Protein AF-A0A2E5G1F2-F1 (afdb_monomer_lite)

pLDDT: mean 73.94, std 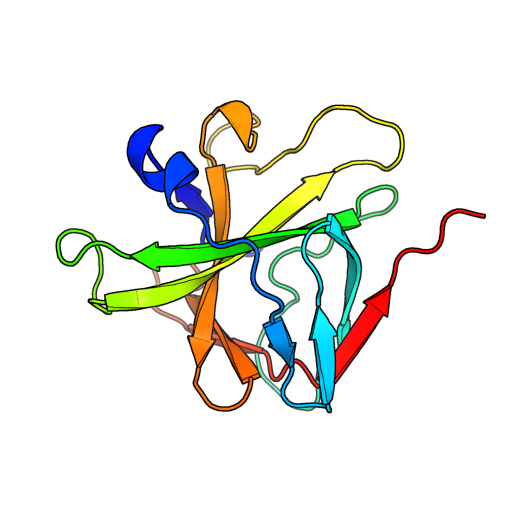14.94, range [38.66, 94.56]

Radius of gyration: 14.32 Å; chains: 1; bounding box: 41×34×32 Å

Sequence (144 aa):
METCWIARLGAHQQQKIKNEPFHMAGGDVLNVGDMFTAIGRTGSAGNQPIKLTPPWVQRYEGIATLPDSDSWYPNRNMALFSALIPNETENFVSIKGREDTFGIKDGYYIAYLMHDDGTLFYLRGKACTSNVVKCQSIDRYHHD

Foldseek 3Di:
DWAFDKDFDDPVQLVVFDQDWQQALQRDIAGAFFKFQDFDADDPWDDGNDNDDPPKIKGWHHKGFDDQPPDPDHRFIKTWIWMDGPPDPFTWDDDPPDPDTDGVVRRITRIFTADPSRWTKGAGPPPRDITIGRRNDTHTDDDD

Structure (mmCIF, N/CA/C/O backbone):
data_AF-A0A2E5G1F2-F1
#
_entry.id   AF-A0A2E5G1F2-F1
#
loop_
_atom_site.group_PDB
_atom_site.id
_atom_site.type_symbol
_atom_site.label_atom_id
_atom_site.label_alt_id
_atom_site.label_comp_id
_atom_site.label_asym_id
_atom_site.label_entity_id
_atom_site.label_seq_id
_atom_site.pdbx_PDB_ins_code
_atom_site.Cartn_x
_atom_site.Cartn_y
_atom_site.Cartn_z
_atom_site.occupancy
_atom_site.B_iso_or_equiv
_atom_site.auth_seq_id
_atom_site.auth_comp_id
_atom_site.auth_asym_id
_atom_site.auth_atom_id
_atom_site.pdbx_PDB_model_num
ATOM 1 N N . MET A 1 1 ? 9.378 6.264 14.579 1.00 41.53 1 MET A N 1
ATOM 2 C CA . MET A 1 1 ? 8.741 5.639 13.401 1.00 41.53 1 MET A CA 1
ATOM 3 C C . MET A 1 1 ? 9.751 4.741 12.716 1.00 41.53 1 MET A C 1
ATOM 5 O O . MET A 1 1 ? 10.777 5.234 12.255 1.00 41.53 1 MET A O 1
ATOM 9 N N . GLU A 1 2 ? 9.518 3.430 12.733 1.00 43.47 2 GLU A N 1
ATOM 10 C CA . GLU A 1 2 ? 10.299 2.493 11.921 1.00 43.47 2 GLU A CA 1
ATOM 11 C C . GLU A 1 2 ? 9.793 2.536 10.478 1.00 43.47 2 GLU A C 1
ATOM 13 O O . GLU A 1 2 ? 8.603 2.682 10.235 1.00 43.47 2 GLU A O 1
ATOM 1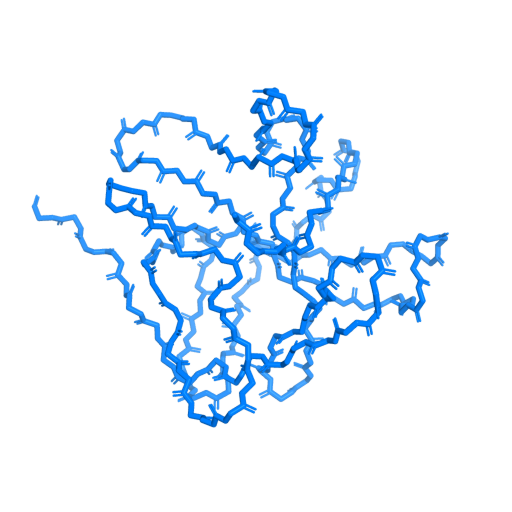8 N N . THR A 1 3 ? 10.730 2.528 9.536 1.00 51.66 3 THR A N 1
ATOM 19 C CA . THR A 1 3 ? 10.570 3.061 8.180 1.00 51.66 3 THR A CA 1
ATOM 20 C C . THR A 1 3 ? 9.896 2.068 7.238 1.00 51.66 3 THR A C 1
ATOM 22 O O . THR A 1 3 ? 10.494 1.037 6.918 1.00 51.66 3 THR A O 1
ATOM 25 N N . CYS A 1 4 ? 8.706 2.406 6.750 1.00 62.81 4 CYS A N 1
ATOM 26 C CA . CYS A 1 4 ? 8.182 1.889 5.492 1.00 62.81 4 CYS A CA 1
ATOM 27 C C . CYS A 1 4 ? 8.969 2.476 4.305 1.00 62.81 4 CYS A C 1
ATOM 29 O O . CYS A 1 4 ? 9.629 3.515 4.435 1.00 62.81 4 CYS A O 1
ATOM 31 N N . TRP A 1 5 ? 8.937 1.805 3.151 1.00 74.12 5 TRP A N 1
ATOM 32 C CA . TRP A 1 5 ? 9.493 2.390 1.936 1.00 74.12 5 TRP A CA 1
ATOM 33 C C . TRP A 1 5 ? 8.517 3.439 1.404 1.00 74.12 5 TRP A C 1
ATOM 35 O O . TRP A 1 5 ? 7.366 3.133 1.107 1.00 74.12 5 TRP A O 1
ATOM 45 N N . ILE A 1 6 ? 8.980 4.685 1.314 1.00 78.94 6 ILE A N 1
ATOM 46 C CA . ILE A 1 6 ? 8.216 5.785 0.732 1.00 78.94 6 ILE A CA 1
ATOM 47 C C . ILE A 1 6 ? 8.648 5.937 -0.725 1.00 78.94 6 ILE A C 1
ATOM 49 O O . ILE A 1 6 ? 9.801 6.277 -1.001 1.00 78.94 6 ILE A O 1
ATOM 53 N N . ALA A 1 7 ? 7.725 5.679 -1.646 1.00 80.31 7 ALA A N 1
ATOM 54 C CA . ALA A 1 7 ? 7.916 5.901 -3.070 1.00 80.31 7 ALA A CA 1
ATOM 55 C C . ALA A 1 7 ? 7.427 7.302 -3.447 1.00 80.31 7 ALA A C 1
ATOM 57 O O . ALA A 1 7 ? 6.375 7.744 -2.985 1.00 80.31 7 ALA A O 1
ATOM 58 N N . ARG A 1 8 ? 8.179 7.988 -4.314 1.00 85.75 8 ARG A N 1
ATOM 59 C CA . ARG A 1 8 ? 7.740 9.228 -4.957 1.00 85.75 8 ARG A CA 1
ATOM 60 C C . ARG A 1 8 ? 7.515 8.959 -6.439 1.00 85.75 8 ARG A C 1
ATOM 62 O O . ARG A 1 8 ? 8.467 8.667 -7.154 1.00 85.75 8 ARG A O 1
ATOM 69 N N . LEU A 1 9 ? 6.273 9.077 -6.886 1.00 85.31 9 LEU A N 1
ATOM 70 C CA . LEU A 1 9 ? 5.863 8.881 -8.271 1.00 85.31 9 LEU A CA 1
ATOM 71 C C . LEU A 1 9 ? 5.605 10.234 -8.940 1.00 85.31 9 LEU A C 1
ATOM 73 O O . LEU A 1 9 ? 4.816 11.048 -8.457 1.00 85.31 9 LEU A O 1
ATOM 77 N N . GLY A 1 10 ? 6.241 10.477 -10.085 1.00 86.44 10 GLY A N 1
ATOM 78 C CA . GLY A 1 10 ? 5.938 11.641 -10.920 1.00 86.44 10 GLY A CA 1
ATOM 79 C C . GLY A 1 10 ? 4.523 11.568 -11.507 1.00 86.44 10 GLY A C 1
ATOM 80 O O . GLY A 1 10 ? 3.940 10.490 -11.598 1.00 86.44 10 GLY A O 1
ATOM 81 N N . ALA A 1 11 ? 3.974 12.697 -11.964 1.00 86.69 11 ALA A N 1
ATOM 82 C CA . ALA A 1 11 ? 2.593 12.775 -12.463 1.00 86.69 11 ALA A CA 1
ATOM 83 C C . ALA A 1 11 ? 2.260 11.716 -13.537 1.00 86.69 11 ALA A C 1
ATOM 85 O O . ALA A 1 11 ? 1.220 11.066 -13.480 1.00 86.69 11 ALA A O 1
ATOM 86 N N . HIS A 1 12 ? 3.177 11.474 -14.478 1.00 86.56 12 HIS A N 1
ATOM 87 C CA . HIS A 1 12 ? 3.002 10.451 -15.514 1.00 86.56 12 HIS A CA 1
ATOM 88 C C . HIS A 1 12 ? 3.025 9.011 -14.965 1.00 86.56 12 HIS A C 1
ATOM 90 O O . HIS A 1 12 ? 2.359 8.136 -15.508 1.00 86.56 12 HIS A O 1
ATOM 96 N N . GLN A 1 13 ? 3.771 8.742 -13.890 1.00 86.25 13 GLN A N 1
ATOM 97 C CA . GLN A 1 13 ? 3.756 7.431 -13.228 1.00 86.25 13 GLN A CA 1
ATOM 98 C C . GLN A 1 13 ? 2.472 7.236 -12.421 1.00 86.25 13 GLN A C 1
ATOM 100 O O . GLN A 1 13 ? 1.923 6.141 -12.420 1.00 86.25 13 GLN A O 1
ATOM 105 N N . GLN A 1 14 ? 1.959 8.298 -11.795 1.00 87.69 14 GLN A N 1
ATOM 106 C CA . GLN A 1 14 ? 0.687 8.256 -11.072 1.00 87.69 14 GLN A CA 1
ATOM 107 C C . GLN A 1 14 ? -0.489 7.917 -12.000 1.00 87.69 14 GLN A C 1
ATOM 109 O O . GLN A 1 14 ? -1.354 7.133 -11.633 1.00 87.69 14 GLN A O 1
ATOM 114 N N . GLN A 1 15 ? -0.475 8.406 -13.244 1.00 88.25 15 GLN A N 1
ATOM 115 C CA . GLN A 1 15 ? -1.468 8.036 -14.267 1.00 88.25 15 GLN A CA 1
ATOM 116 C C . GLN A 1 15 ? -1.418 6.556 -14.684 1.00 88.25 15 GLN A C 1
ATOM 118 O O . GLN A 1 15 ? -2.345 6.071 -15.327 1.00 88.25 15 GLN A O 1
ATOM 123 N N . LYS A 1 16 ? -0.336 5.842 -14.355 1.00 90.06 16 LYS A N 1
ATOM 124 C CA . LYS A 1 16 ? -0.140 4.420 -14.671 1.00 90.06 16 LYS A CA 1
ATOM 125 C C . LYS A 1 16 ? -0.423 3.500 -13.488 1.00 90.06 16 LYS A C 1
ATOM 127 O O . LYS A 1 16 ? -0.194 2.296 -13.607 1.00 90.06 16 LYS A O 1
ATOM 132 N N . ILE A 1 17 ? -0.879 4.046 -12.360 1.00 91.69 17 ILE A N 1
ATOM 133 C CA . ILE A 1 17 ? -1.333 3.230 -11.238 1.00 91.69 17 ILE A CA 1
ATOM 134 C C . ILE A 1 17 ? -2.523 2.404 -11.722 1.00 91.69 17 ILE A C 1
ATOM 136 O O . ILE A 1 17 ? -3.495 2.926 -12.269 1.00 91.69 17 ILE A O 1
ATOM 140 N N . LYS A 1 18 ? -2.405 1.091 -11.568 1.00 93.94 18 LYS A N 1
ATOM 141 C CA . LYS A 1 18 ? -3.433 0.136 -11.947 1.00 93.94 18 LYS A CA 1
ATOM 142 C C . LYS A 1 18 ? -4.415 -0.009 -10.800 1.00 93.94 18 LYS A C 1
ATOM 144 O O . LYS A 1 18 ? -4.018 -0.316 -9.673 1.00 93.94 18 LYS A O 1
ATOM 149 N N . ASN A 1 19 ? -5.694 0.145 -11.123 1.00 94.25 19 ASN A N 1
ATOM 150 C CA . ASN A 1 19 ? -6.788 -0.067 -10.185 1.00 94.25 19 ASN A CA 1
ATOM 151 C C . ASN A 1 19 ? -7.130 -1.559 -10.084 1.00 94.25 19 ASN A C 1
ATOM 153 O O . ASN A 1 19 ? -8.215 -1.988 -10.468 1.00 94.25 19 ASN A O 1
ATOM 157 N N . GLU A 1 20 ? -6.163 -2.353 -9.635 1.00 94.56 20 GLU A N 1
ATOM 158 C CA . GLU A 1 20 ? -6.268 -3.806 -9.519 1.00 94.56 20 GLU A CA 1
ATOM 159 C C . GLU A 1 20 ? -6.321 -4.214 -8.042 1.00 94.56 20 GLU A C 1
ATOM 161 O O . GLU A 1 20 ? -5.658 -3.582 -7.215 1.00 94.56 20 GLU A O 1
ATOM 166 N N . PRO A 1 21 ? -7.100 -5.249 -7.687 1.00 92.88 21 PRO A N 1
ATOM 167 C CA . PRO A 1 21 ? -7.105 -5.772 -6.333 1.00 92.88 21 PRO A CA 1
ATOM 168 C C . PRO A 1 21 ? -5.787 -6.485 -6.009 1.00 92.88 21 PRO A C 1
ATOM 170 O O . PRO A 1 21 ? -5.180 -7.136 -6.862 1.00 92.88 21 PRO A O 1
ATOM 173 N N . PHE A 1 22 ? -5.381 -6.426 -4.743 1.00 89.88 22 PHE A N 1
ATOM 174 C CA . PHE A 1 22 ? -4.277 -7.227 -4.228 1.00 89.88 22 PHE A CA 1
ATOM 175 C C . PHE A 1 22 ? -4.804 -8.460 -3.492 1.00 89.88 22 PHE A C 1
ATOM 177 O O . PHE A 1 22 ? -5.519 -8.346 -2.497 1.00 89.88 22 PHE A O 1
ATOM 184 N N . HIS A 1 23 ? -4.420 -9.643 -3.968 1.00 90.56 23 HIS A N 1
ATOM 185 C CA . HIS A 1 23 ? -4.738 -10.912 -3.322 1.00 90.56 23 HIS A CA 1
ATOM 186 C C . HIS A 1 23 ? -3.670 -11.242 -2.280 1.00 90.56 23 HIS A C 1
ATOM 188 O O . HIS A 1 23 ? -2.506 -11.468 -2.610 1.00 90.56 23 HIS A O 1
ATOM 194 N N . MET A 1 24 ? -4.074 -11.250 -1.015 1.00 85.94 24 MET A N 1
ATOM 195 C CA . MET A 1 24 ? -3.205 -11.547 0.113 1.00 85.94 24 MET A CA 1
ATOM 196 C C . MET A 1 24 ? -2.984 -13.059 0.255 1.00 85.94 24 MET A C 1
ATOM 198 O O . MET A 1 24 ? -3.867 -13.862 -0.045 1.00 85.94 24 MET A O 1
ATOM 202 N N . ALA A 1 25 ? -1.826 -13.455 0.787 1.00 82.50 25 ALA A N 1
ATOM 203 C CA . ALA A 1 25 ? -1.457 -14.858 1.002 1.00 82.50 25 ALA A CA 1
ATOM 204 C C . ALA A 1 25 ? -2.482 -15.669 1.827 1.00 82.50 25 ALA A C 1
ATOM 206 O O . ALA A 1 25 ? -2.586 -16.882 1.660 1.00 82.50 25 ALA A O 1
ATOM 207 N N . GLY A 1 26 ? -3.227 -15.027 2.734 1.00 79.12 26 GLY A N 1
ATOM 208 C CA . GLY A 1 26 ? -4.276 -15.682 3.530 1.00 79.12 26 GLY A CA 1
ATOM 209 C C . GLY A 1 26 ? -5.639 -15.818 2.847 1.00 79.12 26 GLY A C 1
ATOM 210 O O . GLY A 1 26 ? -6.555 -16.363 3.453 1.00 79.12 26 GLY A O 1
ATOM 211 N N . GLY A 1 27 ? -5.782 -15.345 1.607 1.00 83.88 27 GLY A N 1
ATOM 212 C CA . GLY A 1 27 ? -7.027 -15.406 0.835 1.00 83.88 27 GLY A CA 1
ATOM 213 C C . GLY A 1 27 ? -7.872 -14.130 0.882 1.00 83.88 27 GLY A C 1
ATOM 214 O O . GLY A 1 27 ? -8.781 -13.987 0.066 1.00 83.88 27 GLY A O 1
ATOM 215 N N . ASP A 1 28 ? -7.551 -13.186 1.771 1.00 85.38 28 ASP A N 1
ATOM 216 C CA . ASP A 1 28 ? -8.170 -11.859 1.774 1.00 85.38 28 ASP A CA 1
ATOM 217 C C . ASP A 1 28 ? -7.831 -11.076 0.497 1.00 85.38 28 ASP A C 1
ATOM 219 O O . ASP A 1 28 ? -6.751 -11.205 -0.085 1.00 85.38 28 ASP A O 1
ATOM 223 N N . VAL A 1 29 ? -8.762 -10.226 0.064 1.00 89.94 29 VAL A N 1
ATOM 224 C CA . VAL A 1 29 ? -8.606 -9.388 -1.132 1.00 89.94 29 VAL A CA 1
ATOM 225 C C . VAL A 1 29 ? -8.703 -7.925 -0.748 1.00 89.94 29 VAL A C 1
ATOM 227 O O . VAL A 1 29 ? -9.686 -7.509 -0.138 1.00 89.94 29 VAL A O 1
ATOM 230 N N . LEU A 1 30 ? -7.705 -7.139 -1.131 1.00 89.00 30 LEU A N 1
ATOM 231 C CA . LEU A 1 30 ? -7.689 -5.701 -0.921 1.00 89.00 30 LEU A CA 1
ATOM 232 C C . LEU A 1 30 ? -8.076 -4.979 -2.208 1.00 89.00 30 LEU A C 1
ATOM 234 O O . LEU A 1 30 ? -7.307 -4.955 -3.168 1.00 89.00 30 LEU A O 1
ATOM 238 N N . ASN A 1 31 ? -9.274 -4.405 -2.234 1.00 93.88 31 ASN A N 1
ATOM 239 C CA . ASN A 1 31 ? -9.749 -3.590 -3.343 1.00 93.88 31 ASN A CA 1
ATOM 240 C C . ASN A 1 31 ? -9.237 -2.158 -3.203 1.00 93.88 31 ASN A C 1
ATOM 242 O O . ASN A 1 31 ? -8.999 -1.664 -2.100 1.00 93.88 31 ASN A O 1
ATOM 246 N N . VAL A 1 32 ? -9.066 -1.469 -4.330 1.00 93.00 32 VAL A N 1
ATOM 247 C CA . VAL A 1 32 ? -8.657 -0.060 -4.317 1.00 93.00 32 VAL A CA 1
ATOM 248 C C . VAL A 1 32 ? -9.684 0.773 -3.554 1.00 93.00 32 VAL A C 1
ATOM 250 O O . VAL A 1 32 ? -10.884 0.659 -3.788 1.00 93.00 32 VAL A O 1
ATOM 253 N N . GLY A 1 33 ? -9.198 1.606 -2.636 1.00 90.12 33 GLY A N 1
ATOM 254 C CA . GLY A 1 33 ? -10.018 2.403 -1.729 1.00 90.12 33 GLY A CA 1
ATOM 255 C C . GLY A 1 33 ? -10.337 1.726 -0.395 1.00 90.12 33 GLY A C 1
ATOM 256 O O . GLY A 1 33 ? -10.774 2.423 0.521 1.00 90.12 33 GLY A O 1
ATOM 257 N N . ASP A 1 34 ? -10.073 0.424 -0.241 1.00 90.38 34 ASP A N 1
ATOM 258 C CA . ASP A 1 34 ? -10.262 -0.262 1.037 1.00 90.38 34 ASP A CA 1
ATOM 259 C C . ASP A 1 34 ? -9.392 0.375 2.123 1.00 90.38 34 ASP A C 1
ATOM 261 O O . ASP A 1 34 ? -8.183 0.577 1.946 1.00 90.38 34 ASP A O 1
ATOM 265 N N . MET A 1 35 ? -10.025 0.664 3.262 1.00 89.00 35 MET A N 1
ATOM 266 C CA . MET A 1 35 ? -9.382 1.231 4.441 1.00 89.00 35 MET A CA 1
ATOM 267 C C . MET A 1 35 ? -9.199 0.174 5.526 1.00 89.00 35 MET A C 1
ATOM 269 O O . MET A 1 35 ? -10.071 -0.664 5.760 1.00 89.00 35 MET A O 1
ATOM 273 N N . PHE A 1 36 ? -8.063 0.219 6.210 1.00 85.38 36 PHE A N 1
ATOM 274 C CA . PHE A 1 36 ? -7.705 -0.751 7.238 1.00 85.38 36 PHE A CA 1
ATOM 275 C C . PHE A 1 36 ? -6.774 -0.149 8.286 1.00 85.38 36 PHE A C 1
ATOM 277 O O . PHE A 1 36 ? -6.048 0.813 8.035 1.00 85.38 36 PHE A O 1
ATOM 284 N N . THR A 1 37 ? -6.783 -0.730 9.480 1.00 79.12 37 THR A N 1
ATOM 285 C CA . THR A 1 37 ? -5.941 -0.285 10.601 1.00 79.12 37 THR A CA 1
ATOM 286 C C . THR A 1 37 ? -4.707 -1.165 10.773 1.00 79.12 37 THR A C 1
ATOM 288 O O . THR A 1 37 ? -3.666 -0.692 11.233 1.00 79.12 37 THR A O 1
ATOM 291 N N . ALA A 1 38 ? -4.784 -2.429 10.348 1.00 75.88 38 ALA A N 1
ATOM 292 C CA . ALA A 1 38 ? -3.691 -3.385 10.452 1.00 75.88 38 ALA A CA 1
ATOM 293 C C . ALA A 1 38 ? -3.764 -4.490 9.385 1.00 75.88 38 ALA A C 1
ATOM 295 O O . ALA A 1 38 ? -4.828 -4.830 8.877 1.00 75.88 38 ALA A O 1
ATOM 296 N N . ILE A 1 39 ? -2.599 -5.067 9.075 1.00 74.38 39 ILE A N 1
ATOM 297 C CA . ILE A 1 39 ? -2.454 -6.304 8.296 1.00 74.38 39 ILE A CA 1
ATOM 298 C C . ILE A 1 39 ? -2.001 -7.397 9.272 1.00 74.38 39 ILE A C 1
ATOM 300 O O . ILE A 1 39 ? -0.974 -7.239 9.945 1.00 74.38 39 ILE A O 1
ATOM 304 N N . GLY A 1 40 ? -2.762 -8.486 9.360 1.00 64.62 40 GLY A N 1
ATOM 305 C CA . GLY A 1 40 ? -2.475 -9.650 10.194 1.00 64.62 40 GLY A CA 1
ATOM 306 C C . GLY A 1 40 ? -1.311 -10.491 9.659 1.00 64.62 40 GLY A C 1
ATOM 307 O O . GLY A 1 40 ? -1.106 -10.606 8.447 1.00 64.62 40 GLY A O 1
ATOM 308 N N . ARG A 1 41 ? -0.529 -11.078 10.580 1.00 64.06 41 ARG A N 1
ATOM 309 C CA . ARG A 1 41 ? 0.687 -11.869 10.300 1.00 64.06 41 ARG A CA 1
ATOM 310 C C . ARG A 1 41 ? 0.736 -13.163 11.125 1.00 64.06 41 ARG A C 1
ATOM 312 O O . ARG A 1 41 ? 0.360 -13.146 12.294 1.00 64.06 41 ARG A O 1
ATOM 319 N N . THR A 1 42 ? 1.388 -14.207 10.602 1.00 44.97 42 THR A N 1
ATOM 320 C CA . THR A 1 42 ? 2.036 -15.255 11.424 1.00 44.97 42 THR A CA 1
ATOM 321 C C . THR A 1 42 ? 3.544 -15.283 11.176 1.00 44.97 42 THR A C 1
ATOM 323 O O . THR A 1 42 ? 3.975 -15.421 10.030 1.00 44.97 42 THR A O 1
ATOM 326 N N . GLY A 1 43 ? 4.346 -15.199 12.247 1.00 46.25 43 GLY A N 1
ATOM 327 C CA . GLY A 1 43 ? 5.804 -15.388 12.219 1.00 46.25 43 GLY A CA 1
ATOM 328 C C . GLY A 1 43 ? 6.627 -14.260 12.859 1.00 46.25 43 GLY A C 1
ATOM 329 O O . GLY A 1 43 ? 6.107 -13.207 13.229 1.00 46.25 43 GLY A O 1
ATOM 330 N N . SER A 1 44 ? 7.938 -14.496 12.986 1.00 41.47 44 SER A N 1
ATOM 331 C CA . SER A 1 44 ? 8.928 -13.520 13.464 1.00 41.47 44 SER A CA 1
ATOM 332 C C . SER A 1 44 ? 9.570 -12.792 12.280 1.00 41.47 44 SER A C 1
ATOM 334 O O . SER A 1 44 ? 10.614 -13.207 11.791 1.00 41.47 44 SER A O 1
ATOM 336 N N . ALA A 1 45 ? 8.933 -11.730 11.783 1.00 38.66 45 ALA A N 1
ATOM 337 C CA . ALA A 1 45 ? 9.608 -10.687 11.007 1.00 38.66 45 ALA A CA 1
ATOM 338 C C . ALA A 1 45 ? 8.718 -9.442 10.875 1.00 38.66 45 ALA A C 1
ATOM 340 O O . ALA A 1 45 ? 7.627 -9.495 10.319 1.00 38.66 45 ALA A O 1
ATOM 341 N N . GLY A 1 46 ? 9.229 -8.314 11.372 1.00 41.31 46 GLY A N 1
ATOM 342 C CA . GLY A 1 46 ? 8.825 -6.967 10.971 1.00 41.31 46 GLY A CA 1
ATOM 343 C C . GLY A 1 46 ? 7.723 -6.312 11.792 1.00 41.31 46 GLY A C 1
ATOM 344 O O . GLY A 1 46 ? 6.576 -6.749 11.788 1.00 41.31 46 GLY A O 1
ATOM 345 N N . ASN A 1 47 ? 8.076 -5.227 12.486 1.00 40.75 47 ASN A N 1
ATOM 346 C CA . ASN A 1 47 ? 7.109 -4.263 13.007 1.00 40.75 47 ASN A CA 1
ATOM 347 C C . ASN A 1 47 ? 6.188 -3.793 11.880 1.00 40.75 47 ASN A C 1
ATOM 349 O O . ASN A 1 47 ? 6.643 -3.675 10.742 1.00 40.75 47 ASN A O 1
ATOM 353 N N . GLN A 1 48 ? 4.916 -3.529 12.200 1.00 47.88 48 GLN A N 1
ATOM 354 C CA . GLN A 1 48 ? 3.990 -2.946 11.234 1.00 47.88 48 GLN A CA 1
ATOM 355 C C . GLN A 1 48 ? 4.669 -1.737 10.582 1.00 47.88 48 GLN A C 1
ATOM 357 O O . GLN A 1 48 ? 5.191 -0.873 11.293 1.00 47.88 48 GLN A O 1
ATOM 362 N N . PRO A 1 49 ? 4.714 -1.694 9.249 1.00 50.00 49 PRO A N 1
ATOM 363 C CA . PRO A 1 49 ? 5.473 -0.687 8.523 1.00 50.00 49 PRO A CA 1
ATOM 364 C C . PRO A 1 49 ? 4.995 0.735 8.834 1.00 50.00 49 PRO A C 1
ATOM 366 O O . PRO A 1 49 ? 5.801 1.659 8.789 1.00 50.00 49 PRO A O 1
ATOM 369 N N . ILE A 1 50 ? 3.738 0.888 9.271 1.00 54.38 50 ILE A N 1
ATOM 370 C CA . ILE A 1 50 ? 3.284 2.019 10.076 1.00 54.38 50 ILE A CA 1
ATOM 371 C C . ILE A 1 50 ? 2.320 1.496 11.144 1.00 54.38 50 ILE A C 1
ATOM 373 O O . ILE A 1 50 ? 1.254 0.976 10.822 1.00 54.38 50 ILE A O 1
ATOM 377 N N . LYS A 1 51 ? 2.682 1.640 12.422 1.00 52.06 51 LYS A N 1
ATOM 378 C CA . LYS A 1 51 ? 1.711 1.552 13.514 1.00 52.06 51 LYS A CA 1
ATOM 379 C C . 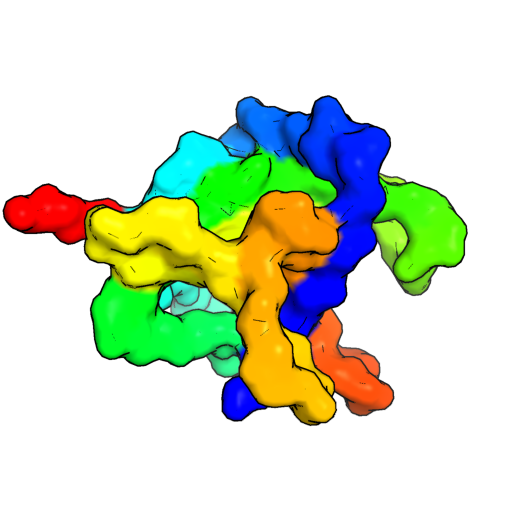LYS A 1 51 ? 0.948 2.871 13.515 1.00 52.06 51 LYS A C 1
ATOM 381 O O . LYS A 1 51 ? 1.430 3.855 14.074 1.00 52.06 51 LYS A O 1
ATOM 386 N N . LEU A 1 52 ? -0.171 2.911 12.802 1.00 62.00 52 LEU A N 1
ATOM 387 C CA . LEU A 1 52 ? -1.041 4.075 12.819 1.00 62.00 52 LEU A CA 1
ATOM 388 C C . LEU A 1 52 ? -1.688 4.154 14.198 1.00 62.00 52 LEU A C 1
ATOM 390 O O . LEU A 1 52 ? -2.340 3.218 14.657 1.00 62.00 52 LEU A O 1
ATOM 394 N N . THR A 1 53 ? -1.424 5.241 14.912 1.00 64.75 53 THR A N 1
ATOM 395 C CA . THR A 1 53 ? -2.171 5.541 16.128 1.00 64.75 53 THR A CA 1
ATOM 396 C C . THR A 1 53 ? -3.558 6.013 15.717 1.00 64.75 53 THR A C 1
ATOM 398 O O . THR A 1 53 ? -3.649 6.798 14.771 1.00 64.75 53 THR A O 1
ATOM 401 N N . PRO A 1 54 ? -4.628 5.605 16.416 1.00 69.19 54 PRO A N 1
ATOM 402 C CA . PRO A 1 54 ? -5.935 6.217 16.219 1.00 69.19 54 PRO A CA 1
ATOM 403 C C . PRO A 1 54 ? -5.824 7.755 16.211 1.00 69.19 54 PRO A C 1
ATOM 405 O O . PRO A 1 54 ? -5.040 8.296 17.000 1.00 69.19 54 PRO A O 1
ATOM 408 N N . PRO A 1 55 ? -6.542 8.460 15.319 1.00 76.81 55 PRO A N 1
ATOM 409 C CA . PRO A 1 55 ? -7.612 7.972 14.437 1.00 76.81 55 PRO A CA 1
ATOM 410 C C . PRO A 1 55 ? -7.156 7.528 13.031 1.00 76.81 55 PRO A C 1
ATOM 412 O O . PRO A 1 55 ? -7.983 7.377 12.140 1.00 76.81 55 PRO A O 1
ATOM 415 N N . TRP A 1 56 ? -5.858 7.343 12.796 1.00 79.44 56 TRP A N 1
ATOM 416 C CA . TRP A 1 56 ? -5.334 7.107 11.452 1.00 79.44 56 TRP A CA 1
ATOM 417 C C . TRP A 1 56 ? -5.640 5.708 10.900 1.00 79.44 56 TRP A C 1
ATOM 419 O O . TRP A 1 56 ? -5.508 4.705 11.604 1.00 79.44 56 TRP A O 1
ATOM 429 N N . VAL A 1 57 ? -5.941 5.642 9.601 1.00 83.94 57 VAL A N 1
ATOM 430 C CA . VAL A 1 57 ? -6.132 4.408 8.821 1.00 83.94 57 VAL A CA 1
ATOM 431 C C . VAL A 1 57 ? -5.234 4.401 7.584 1.00 83.94 57 VAL A C 1
ATOM 433 O O . VAL A 1 57 ? -4.817 5.454 7.100 1.00 83.94 57 VAL A O 1
ATOM 436 N N . GLN A 1 58 ? -4.912 3.213 7.074 1.00 85.25 58 GLN A N 1
ATOM 437 C CA . GLN A 1 58 ? -4.282 3.055 5.765 1.00 85.25 58 GLN A CA 1
ATOM 438 C C . GLN A 1 58 ? -5.350 2.829 4.710 1.00 85.25 58 GLN A C 1
ATOM 440 O O . GLN A 1 58 ? -6.358 2.180 4.985 1.00 85.25 58 GLN A O 1
ATOM 445 N N . ARG A 1 59 ? -5.099 3.309 3.496 1.00 89.19 59 ARG A N 1
ATOM 446 C CA . ARG A 1 59 ? -5.929 3.034 2.327 1.00 89.19 59 ARG A CA 1
ATOM 447 C C . ARG A 1 59 ? -5.090 2.475 1.199 1.00 89.19 59 ARG A C 1
ATOM 449 O O . ARG A 1 59 ? -3.986 2.957 0.951 1.00 89.19 59 ARG A O 1
ATOM 456 N N . TYR A 1 60 ? -5.613 1.460 0.525 1.00 91.25 60 TYR A N 1
ATOM 457 C CA . TYR A 1 60 ? -4.974 0.891 -0.652 1.00 91.25 60 TYR A CA 1
ATOM 458 C C . TYR A 1 60 ? -5.254 1.737 -1.896 1.00 91.25 60 TYR A C 1
ATOM 460 O O . TYR A 1 60 ? -6.408 2.006 -2.220 1.00 91.25 60 TYR A O 1
ATOM 468 N N . GLU A 1 61 ? -4.198 2.150 -2.592 1.00 91.88 61 GLU A N 1
ATOM 469 C CA . GLU A 1 61 ? -4.269 3.066 -3.740 1.00 91.88 61 GLU A CA 1
ATOM 470 C C . GLU A 1 61 ? -4.048 2.346 -5.085 1.00 91.88 61 GLU A C 1
ATOM 472 O O . GLU A 1 61 ? -4.157 2.968 -6.137 1.00 91.88 61 GLU A O 1
ATOM 477 N N . GLY A 1 62 ? -3.746 1.042 -5.071 1.00 93.38 62 GLY A N 1
ATOM 478 C CA . GLY A 1 62 ? -3.547 0.229 -6.275 1.00 93.38 62 GLY A CA 1
ATOM 479 C C . GLY A 1 62 ? -2.105 -0.231 -6.476 1.00 93.38 62 GLY A C 1
ATOM 480 O O . GLY A 1 62 ? -1.310 -0.310 -5.532 1.00 93.38 62 GLY A O 1
ATOM 481 N N . ILE A 1 63 ? -1.775 -0.579 -7.721 1.00 93.56 63 ILE A N 1
ATOM 482 C CA . ILE A 1 63 ? -0.492 -1.189 -8.089 1.00 93.56 63 ILE A CA 1
ATOM 483 C C . ILE A 1 63 ? 0.286 -0.278 -9.034 1.00 93.56 63 ILE A C 1
ATOM 485 O O . ILE A 1 63 ? -0.244 0.175 -10.045 1.00 93.56 63 ILE A O 1
ATOM 489 N N . ALA A 1 64 ? 1.574 -0.074 -8.766 1.00 91.00 64 ALA A N 1
ATOM 490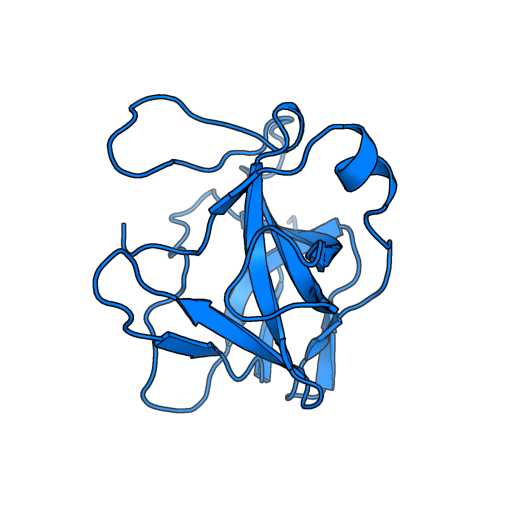 C CA . ALA A 1 64 ? 2.493 0.551 -9.716 1.00 91.00 64 ALA A CA 1
ATOM 491 C C . ALA A 1 64 ? 3.668 -0.370 -10.039 1.00 91.00 64 ALA A C 1
ATOM 493 O O . ALA A 1 64 ? 4.196 -1.051 -9.165 1.00 91.00 64 ALA A O 1
ATOM 494 N N . THR A 1 65 ? 4.116 -0.356 -11.290 1.00 86.12 65 THR A N 1
ATOM 495 C CA . THR A 1 65 ? 5.353 -1.032 -11.695 1.00 86.12 65 THR A CA 1
ATOM 496 C C . THR A 1 65 ? 6.519 -0.054 -11.578 1.00 86.12 65 THR A C 1
ATOM 498 O O . THR A 1 65 ? 6.453 1.061 -12.102 1.00 86.12 65 THR A O 1
ATOM 501 N N . LEU A 1 66 ? 7.586 -0.461 -10.890 1.00 69.88 66 LEU A N 1
ATOM 502 C CA . LEU A 1 66 ? 8.810 0.337 -10.809 1.00 69.88 66 LEU A CA 1
ATOM 503 C C . LEU A 1 66 ? 9.475 0.449 -12.185 1.00 69.88 66 LEU A C 1
ATOM 505 O O . LEU A 1 66 ? 9.637 -0.576 -12.851 1.00 69.88 66 LEU A O 1
ATOM 509 N N . PRO A 1 67 ? 9.905 1.652 -12.605 1.00 62.47 67 PRO A N 1
ATOM 510 C CA . PRO A 1 67 ? 10.754 1.780 -13.780 1.00 62.47 67 PRO A CA 1
ATOM 511 C C . PRO A 1 67 ? 12.129 1.146 -13.522 1.00 62.47 67 PRO A C 1
ATOM 513 O O . PRO A 1 67 ? 12.662 1.208 -12.412 1.00 62.47 67 PRO A O 1
ATOM 516 N N . ASP A 1 68 ? 12.723 0.588 -14.577 1.00 56.16 68 ASP A N 1
ATOM 517 C CA . ASP A 1 68 ? 14.018 -0.109 -14.539 1.00 56.16 68 ASP A CA 1
ATOM 518 C C . ASP A 1 68 ? 15.181 0.729 -13.989 1.00 56.16 68 ASP A C 1
ATOM 520 O O . ASP A 1 68 ? 16.163 0.176 -13.501 1.00 56.16 68 ASP A O 1
ATOM 524 N N . SER A 1 69 ? 15.087 2.059 -14.049 1.00 53.78 69 SER A N 1
ATOM 525 C CA . SER A 1 69 ? 16.175 2.967 -13.683 1.00 53.78 69 SER A CA 1
ATOM 526 C C . SER A 1 69 ? 16.348 3.204 -12.179 1.00 53.78 69 SER A C 1
ATOM 528 O O . SER A 1 69 ? 17.395 3.710 -11.787 1.00 53.78 69 SER A O 1
ATOM 530 N N . ASP A 1 70 ? 15.357 2.863 -11.345 1.00 50.38 70 ASP A N 1
ATOM 531 C CA . ASP A 1 70 ? 15.270 3.363 -9.959 1.00 50.38 70 ASP A CA 1
ATOM 532 C C . ASP A 1 70 ? 15.326 2.285 -8.861 1.00 50.38 70 ASP A C 1
ATOM 534 O O . ASP A 1 70 ? 15.069 2.589 -7.693 1.00 50.38 70 ASP A O 1
ATOM 538 N N . SER A 1 71 ? 15.661 1.021 -9.157 1.00 52.44 71 SER A N 1
ATOM 539 C CA . SER A 1 71 ? 15.740 0.027 -8.076 1.00 52.44 71 SER A CA 1
ATOM 540 C C . SER A 1 71 ? 16.685 -1.149 -8.309 1.00 52.44 71 SER A C 1
ATOM 542 O O . SER A 1 71 ? 16.969 -1.557 -9.430 1.00 52.44 71 SER A O 1
ATOM 544 N N . TRP A 1 72 ? 17.091 -1.769 -7.198 1.00 55.53 72 TRP A N 1
ATOM 545 C CA . TRP A 1 72 ? 17.718 -3.093 -7.162 1.00 55.53 72 TRP A CA 1
ATOM 546 C C . TRP A 1 72 ? 16.756 -4.239 -7.571 1.00 55.53 72 TRP A C 1
ATOM 548 O O . TRP A 1 72 ? 17.162 -5.397 -7.554 1.00 55.53 72 TRP A O 1
ATOM 558 N N . TYR A 1 73 ? 15.496 -3.932 -7.924 1.00 58.28 73 TYR A N 1
ATOM 559 C CA . TYR A 1 73 ? 14.423 -4.868 -8.297 1.00 58.28 73 TYR A CA 1
ATOM 560 C C . TYR A 1 73 ? 13.621 -4.365 -9.525 1.00 58.28 73 TYR A C 1
ATOM 562 O O . TYR A 1 73 ? 12.452 -3.986 -9.390 1.00 58.28 73 TYR A O 1
ATOM 570 N N . PRO A 1 74 ? 14.231 -4.344 -10.725 1.00 61.31 74 PRO A N 1
ATOM 571 C CA . PRO A 1 74 ? 13.590 -3.871 -11.956 1.00 61.31 74 PRO A CA 1
ATOM 572 C C . PRO A 1 74 ? 12.283 -4.617 -12.278 1.00 61.31 74 PRO A C 1
ATOM 574 O O . PRO A 1 74 ? 12.145 -5.806 -11.978 1.00 61.31 74 PRO A O 1
ATOM 577 N N . ASN A 1 75 ? 11.329 -3.916 -12.902 1.00 68.50 75 ASN A N 1
ATOM 578 C CA . ASN A 1 75 ? 10.042 -4.448 -13.381 1.00 68.50 75 ASN A CA 1
ATOM 579 C C . ASN A 1 75 ? 9.168 -5.165 -12.334 1.00 68.50 75 ASN A C 1
ATOM 581 O O . ASN A 1 75 ? 8.341 -6.011 -12.680 1.00 68.50 75 ASN A O 1
ATOM 585 N N . ARG A 1 76 ? 9.317 -4.844 -11.043 1.00 78.00 76 ARG A N 1
ATOM 586 C CA . ARG A 1 76 ? 8.450 -5.394 -9.992 1.00 78.00 76 ARG A CA 1
ATOM 587 C C . ARG A 1 76 ? 7.243 -4.505 -9.725 1.00 78.00 76 ARG A C 1
ATOM 589 O O . ARG A 1 76 ? 7.322 -3.275 -9.763 1.00 78.00 76 ARG A O 1
ATOM 596 N N . ASN A 1 77 ? 6.126 -5.164 -9.435 1.00 88.06 77 ASN A N 1
ATOM 597 C CA . ASN A 1 77 ? 4.907 -4.513 -8.987 1.00 88.06 77 ASN A CA 1
ATOM 598 C C . ASN A 1 77 ? 5.032 -4.126 -7.515 1.00 88.06 77 ASN A C 1
ATOM 600 O O . ASN A 1 77 ? 5.566 -4.877 -6.695 1.00 88.06 77 ASN A O 1
ATOM 604 N N . MET A 1 78 ? 4.513 -2.949 -7.197 1.00 88.00 78 MET A N 1
ATOM 605 C CA . MET A 1 78 ? 4.387 -2.435 -5.850 1.00 88.00 78 MET A CA 1
ATOM 606 C C . MET A 1 78 ? 2.928 -2.208 -5.515 1.00 88.00 78 MET A C 1
ATOM 608 O O . MET A 1 78 ? 2.219 -1.557 -6.281 1.00 88.00 78 MET A O 1
ATOM 612 N N . ALA A 1 79 ? 2.521 -2.658 -4.336 1.00 89.88 79 ALA A N 1
ATOM 613 C CA . ALA A 1 79 ? 1.274 -2.238 -3.726 1.00 89.88 79 ALA A CA 1
ATOM 614 C C . ALA A 1 79 ? 1.488 -0.863 -3.075 1.00 89.88 79 ALA A C 1
ATOM 616 O O . ALA A 1 79 ? 2.430 -0.686 -2.293 1.00 89.88 79 ALA A O 1
ATOM 617 N N . LEU A 1 80 ? 0.636 0.100 -3.425 1.00 89.88 80 LEU A N 1
ATOM 618 C CA . LEU A 1 80 ? 0.695 1.476 -2.942 1.00 89.88 80 LEU A CA 1
ATOM 619 C C . LEU A 1 80 ? -0.367 1.734 -1.881 1.00 89.88 80 LEU A C 1
ATOM 621 O O . LEU A 1 80 ? -1.518 1.323 -2.016 1.00 89.88 80 LEU A O 1
ATOM 625 N N . PHE A 1 81 ? 0.021 2.473 -0.851 1.00 87.94 81 PHE A N 1
ATOM 626 C CA . PHE A 1 81 ? -0.835 2.822 0.268 1.00 87.94 81 PHE A CA 1
ATOM 627 C C . PHE A 1 81 ? -0.677 4.294 0.639 1.00 87.94 81 PHE A C 1
ATOM 629 O O . PHE A 1 81 ? 0.389 4.894 0.469 1.00 87.94 81 PHE A O 1
ATOM 636 N N . SER A 1 82 ? -1.738 4.862 1.195 1.00 86.56 82 SER A N 1
ATOM 637 C CA . SER A 1 82 ? -1.733 6.165 1.854 1.00 86.56 82 SER A CA 1
ATOM 638 C C . SER A 1 82 ? -2.161 6.009 3.314 1.00 86.56 82 SER A C 1
ATOM 640 O O . SER A 1 82 ? -2.767 4.999 3.673 1.00 86.56 82 SER A O 1
ATOM 642 N N . ALA A 1 83 ? -1.822 6.976 4.168 1.00 83.62 83 ALA A N 1
ATOM 643 C CA . ALA A 1 83 ? -2.380 7.074 5.514 1.00 83.62 83 ALA A CA 1
ATOM 644 C C . ALA A 1 83 ? -3.252 8.329 5.612 1.00 83.62 83 ALA A C 1
ATOM 646 O O . ALA A 1 83 ? -2.853 9.384 5.127 1.00 83.62 83 ALA A O 1
ATOM 647 N N . LEU A 1 84 ? -4.429 8.222 6.221 1.00 83.19 84 LEU A N 1
ATOM 648 C CA . LEU A 1 84 ? -5.367 9.335 6.382 1.00 83.19 84 LEU A CA 1
ATOM 649 C C . LEU A 1 84 ? -6.161 9.217 7.682 1.00 83.19 84 LEU A C 1
ATOM 651 O O . LEU A 1 84 ? -6.226 8.143 8.283 1.00 83.19 84 LEU A O 1
ATOM 655 N N . ILE A 1 85 ? -6.782 10.315 8.098 1.00 82.31 85 ILE A N 1
ATOM 656 C CA . ILE A 1 85 ? -7.805 10.307 9.143 1.00 82.31 85 ILE A CA 1
ATOM 657 C C . ILE A 1 85 ? -9.169 10.178 8.450 1.00 82.31 85 ILE A C 1
ATOM 659 O O . ILE A 1 85 ? -9.464 10.965 7.548 1.00 82.31 85 ILE A O 1
ATOM 663 N N . PRO A 1 86 ? -10.016 9.201 8.821 1.00 77.81 86 PRO A N 1
ATOM 664 C CA . PRO A 1 86 ? -11.355 9.081 8.258 1.00 77.81 86 PRO A CA 1
ATOM 665 C C . PRO A 1 86 ? -12.135 10.395 8.391 1.00 77.81 86 PRO A C 1
ATOM 667 O O . PRO A 1 86 ? -12.137 11.013 9.454 1.00 77.81 86 PRO A O 1
ATOM 670 N N . ASN A 1 87 ? -12.834 10.792 7.325 1.00 77.75 87 ASN A N 1
ATOM 671 C CA . ASN A 1 87 ? -13.553 12.070 7.181 1.00 77.75 87 ASN A CA 1
ATOM 672 C C . ASN A 1 87 ? -12.673 13.313 6.952 1.00 77.75 87 ASN A C 1
ATOM 674 O O . ASN A 1 87 ? -13.217 14.388 6.704 1.00 77.75 87 ASN A O 1
ATOM 678 N N . GLU A 1 88 ? -11.346 13.183 6.958 1.00 73.25 88 GLU A N 1
ATOM 679 C CA . GLU A 1 88 ? -10.459 14.220 6.438 1.00 73.25 88 GLU A CA 1
ATOM 680 C C . GLU A 1 88 ? -10.179 13.992 4.948 1.00 73.25 88 GLU A C 1
ATOM 682 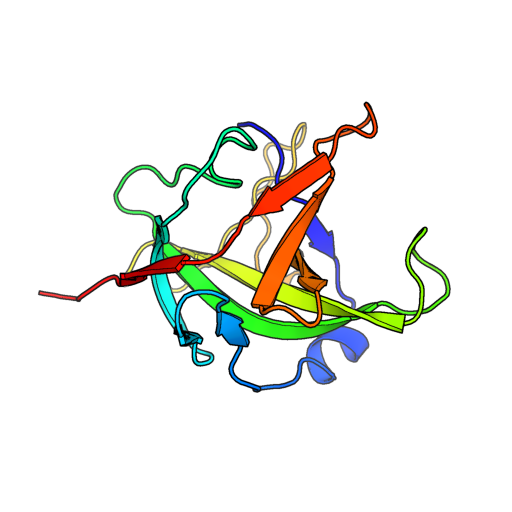O O . GLU A 1 88 ? -10.163 12.869 4.441 1.00 73.25 88 GLU A O 1
ATOM 687 N N . THR A 1 89 ? -9.974 15.083 4.212 1.00 64.25 89 THR A N 1
ATOM 688 C CA . THR A 1 89 ? -9.698 15.037 2.768 1.00 64.25 89 THR A CA 1
ATOM 689 C C . THR A 1 89 ? -8.228 14.790 2.437 1.00 64.25 89 THR A C 1
ATOM 691 O O . THR A 1 89 ? -7.872 14.710 1.258 1.00 64.25 89 THR A O 1
ATOM 694 N N . GLU A 1 90 ? -7.364 14.741 3.450 1.00 66.56 90 GLU A N 1
ATOM 695 C CA . GLU A 1 90 ? -5.918 14.757 3.277 1.00 66.56 90 GLU A CA 1
ATOM 696 C C . GLU A 1 90 ? -5.279 13.418 3.643 1.00 66.56 90 GLU A C 1
ATOM 698 O O . GLU A 1 90 ? -5.602 12.773 4.639 1.00 66.56 90 GLU A O 1
ATOM 703 N N . ASN A 1 91 ? -4.353 13.012 2.779 1.00 71.56 91 ASN A N 1
ATOM 704 C CA . ASN A 1 91 ? -3.535 11.826 2.943 1.00 71.56 91 ASN A CA 1
ATOM 705 C C . ASN A 1 91 ? -2.117 12.272 3.263 1.00 71.56 91 ASN A C 1
ATOM 707 O O . ASN A 1 91 ? -1.630 13.238 2.674 1.00 71.56 91 ASN A O 1
ATOM 711 N N . PHE A 1 92 ? -1.427 11.515 4.104 1.00 73.12 92 PHE A N 1
ATOM 712 C CA . PHE A 1 92 ? -0.140 11.912 4.636 1.00 73.12 92 PHE A CA 1
ATOM 713 C C . PHE A 1 92 ? 0.854 10.760 4.682 1.00 73.12 92 PHE A C 1
ATOM 715 O O . PHE A 1 92 ? 0.539 9.610 4.985 1.00 73.12 92 PHE A O 1
ATOM 722 N N . VAL A 1 93 ? 2.101 11.113 4.409 1.00 66.56 93 VAL A N 1
ATOM 723 C CA . VAL A 1 93 ? 3.283 10.276 4.504 1.00 66.56 93 VAL A CA 1
ATOM 724 C C . VAL A 1 93 ? 4.391 11.155 5.082 1.00 66.56 93 VAL A C 1
ATOM 726 O O . VAL A 1 93 ? 4.783 12.161 4.489 1.00 66.56 93 VAL A O 1
ATOM 729 N N . SER A 1 94 ? 4.893 10.795 6.265 1.00 61.62 94 SER A N 1
ATOM 730 C CA . SER A 1 94 ? 6.013 11.503 6.895 1.00 61.62 94 SER A CA 1
ATOM 731 C C . SER A 1 94 ? 7.339 10.893 6.450 1.00 61.62 94 SER A C 1
ATOM 733 O O . SER A 1 94 ? 7.569 9.691 6.603 1.00 61.62 94 SER A O 1
ATOM 735 N N . ILE A 1 95 ? 8.234 11.726 5.915 1.00 59.09 95 ILE A N 1
ATOM 736 C CA . ILE A 1 95 ? 9.580 11.309 5.515 1.00 59.09 95 ILE A CA 1
ATOM 737 C C . ILE A 1 95 ? 10.539 11.595 6.668 1.00 59.09 95 ILE A C 1
ATOM 739 O O . ILE A 1 95 ? 10.690 12.733 7.106 1.00 59.09 95 ILE A O 1
ATOM 743 N N . LYS A 1 96 ? 11.243 10.563 7.145 1.00 55.00 96 LYS A N 1
ATOM 744 C CA . LYS A 1 96 ? 12.197 10.685 8.257 1.00 55.00 96 LYS A CA 1
ATOM 745 C C . LYS A 1 96 ? 13.202 11.823 8.015 1.00 55.00 96 LYS A C 1
ATOM 747 O O . LYS A 1 96 ? 13.967 11.778 7.054 1.00 55.00 96 LYS A O 1
ATOM 752 N N . GLY A 1 97 ? 13.253 12.778 8.946 1.00 50.94 97 GLY A N 1
ATOM 753 C CA . GLY A 1 97 ? 14.181 13.915 8.907 1.00 50.94 97 GLY A CA 1
ATOM 754 C C . GLY A 1 97 ? 13.650 15.150 8.175 1.00 50.94 97 GLY A C 1
ATOM 755 O O . GLY A 1 97 ? 14.408 16.097 7.993 1.00 50.94 97 GLY A O 1
ATOM 756 N N . ARG A 1 98 ? 12.377 15.146 7.765 1.00 53.47 98 ARG A N 1
ATOM 757 C CA . ARG A 1 98 ? 11.640 16.339 7.340 1.00 53.47 98 ARG A CA 1
ATOM 758 C C . ARG A 1 98 ? 10.420 16.504 8.241 1.00 53.47 98 ARG A C 1
ATOM 760 O O . ARG A 1 98 ? 9.744 15.520 8.531 1.00 53.47 98 ARG A O 1
ATOM 767 N N . GLU A 1 99 ? 10.173 17.728 8.695 1.00 56.12 99 GLU A N 1
ATOM 768 C CA . GLU A 1 99 ? 8.926 18.082 9.393 1.00 56.12 99 GLU A CA 1
ATOM 769 C C . GLU A 1 99 ? 7.747 18.192 8.415 1.00 56.12 99 GLU A C 1
ATOM 771 O O . GLU A 1 99 ? 6.589 18.166 8.824 1.00 56.12 99 GLU A O 1
ATOM 776 N N . ASP A 1 100 ? 8.045 18.235 7.115 1.00 60.62 100 ASP A N 1
ATOM 777 C CA . ASP A 1 100 ? 7.053 18.301 6.054 1.00 60.62 100 ASP A CA 1
ATOM 778 C C . ASP A 1 100 ? 6.255 16.998 5.937 1.00 60.62 100 ASP A C 1
ATOM 780 O O . ASP A 1 100 ? 6.790 15.881 5.890 1.00 60.62 100 ASP A O 1
ATOM 784 N N . THR A 1 101 ? 4.945 17.172 5.841 1.00 65.75 101 THR A N 1
ATOM 785 C CA . THR A 1 101 ? 3.968 16.131 5.545 1.00 65.75 101 THR A CA 1
ATOM 786 C C . THR A 1 101 ? 3.686 16.138 4.045 1.00 65.75 101 THR A C 1
ATOM 788 O O . THR A 1 101 ? 3.374 17.181 3.480 1.00 65.75 101 THR A O 1
ATOM 791 N N . PHE A 1 102 ? 3.809 14.981 3.388 1.00 73.62 102 PHE A N 1
ATOM 792 C CA . PHE A 1 102 ? 3.552 14.844 1.950 1.00 73.62 102 PHE A CA 1
ATOM 793 C C . PHE A 1 102 ? 2.361 13.930 1.699 1.00 73.62 102 PHE A C 1
ATOM 795 O O . PHE A 1 102 ? 2.181 12.960 2.430 1.00 73.62 102 PHE A O 1
ATOM 802 N N . GLY A 1 103 ? 1.582 14.190 0.653 1.00 79.38 103 GLY A N 1
ATOM 803 C CA . GLY A 1 103 ? 0.422 13.371 0.313 1.00 79.38 103 GLY A CA 1
ATOM 804 C C . GLY A 1 103 ? 0.510 12.687 -1.045 1.00 79.38 103 GLY A C 1
ATOM 805 O O . GLY A 1 103 ? 1.470 12.833 -1.808 1.00 79.38 103 GLY A O 1
ATOM 806 N N . ILE A 1 104 ? -0.573 11.987 -1.389 1.00 84.12 104 ILE A N 1
ATOM 807 C CA . ILE A 1 104 ? -0.730 11.363 -2.710 1.00 84.12 104 ILE A CA 1
ATOM 808 C C . ILE A 1 104 ? -0.722 12.404 -3.839 1.00 84.12 104 ILE A C 1
ATOM 810 O O . ILE A 1 104 ? -0.210 12.126 -4.918 1.00 84.12 104 ILE A O 1
ATOM 814 N N . LYS A 1 105 ? -1.213 13.628 -3.577 1.00 84.25 105 LYS A N 1
ATOM 815 C CA . LYS A 1 105 ? -1.213 14.746 -4.538 1.00 84.25 105 LYS A CA 1
ATOM 816 C C . LYS A 1 105 ? 0.208 15.169 -4.918 1.00 84.25 105 LYS A C 1
ATOM 818 O O . LYS A 1 105 ? 0.459 15.533 -6.062 1.00 84.25 105 LYS A O 1
ATOM 823 N N . ASP A 1 106 ? 1.139 15.045 -3.977 1.00 83.56 106 ASP A N 1
ATOM 824 C CA . ASP A 1 106 ? 2.566 15.319 -4.169 1.00 83.56 106 ASP A CA 1
ATOM 825 C C . ASP A 1 106 ? 3.318 14.119 -4.775 1.00 83.56 106 ASP A C 1
ATOM 827 O O . ASP A 1 106 ? 4.526 14.181 -5.029 1.00 83.56 106 ASP A O 1
ATOM 831 N N . GLY A 1 107 ? 2.601 13.014 -5.005 1.00 85.38 107 GLY A N 1
ATOM 832 C CA . GLY A 1 107 ? 3.117 11.767 -5.544 1.00 85.38 107 GLY A CA 1
ATOM 833 C C . GLY A 1 107 ? 3.779 10.857 -4.519 1.00 85.38 107 GLY A C 1
ATOM 834 O O . GLY A 1 107 ? 4.500 9.952 -4.929 1.00 85.38 107 GLY A O 1
ATOM 835 N N . TYR A 1 108 ? 3.582 11.077 -3.217 1.00 85.62 108 TYR A N 1
ATOM 836 C CA . TYR A 1 108 ? 4.176 10.235 -2.181 1.00 85.62 108 TYR A CA 1
ATOM 837 C C . TYR A 1 108 ? 3.227 9.125 -1.740 1.00 85.62 108 TYR A C 1
ATOM 839 O O . TYR A 1 108 ? 2.068 9.367 -1.408 1.00 85.62 108 TYR A O 1
ATOM 847 N N . TYR A 1 109 ? 3.762 7.907 -1.703 1.00 85.31 109 TYR A N 1
ATOM 848 C CA . TYR A 1 109 ? 3.043 6.694 -1.334 1.00 85.31 109 TYR A CA 1
ATOM 849 C C . TYR A 1 109 ? 3.895 5.841 -0.405 1.00 85.31 109 TYR A C 1
ATOM 851 O O . TYR A 1 109 ? 5.121 5.800 -0.511 1.00 85.31 109 TYR A O 1
ATOM 859 N N . ILE A 1 110 ? 3.231 5.103 0.470 1.00 83.00 110 ILE A N 1
ATOM 860 C CA . ILE A 1 110 ? 3.827 3.980 1.180 1.00 83.00 110 ILE A CA 1
ATOM 861 C C . ILE A 1 110 ? 3.805 2.798 0.209 1.00 83.00 110 ILE A C 1
ATOM 863 O O . ILE A 1 110 ? 2.742 2.435 -0.285 1.00 83.00 110 ILE A O 1
ATOM 867 N N . ALA A 1 111 ? 4.958 2.212 -0.093 1.00 82.88 111 ALA A N 1
ATOM 868 C CA . ALA A 1 111 ? 5.080 1.183 -1.117 1.00 82.88 111 ALA A CA 1
ATOM 869 C C . ALA A 1 111 ? 5.658 -0.120 -0.557 1.00 82.88 111 ALA A C 1
ATOM 871 O O . ALA A 1 111 ? 6.583 -0.115 0.259 1.00 82.88 111 ALA A O 1
ATOM 872 N N . TYR A 1 112 ? 5.143 -1.243 -1.054 1.00 82.94 112 TYR A N 1
ATOM 873 C CA . TYR A 1 112 ? 5.683 -2.577 -0.793 1.00 82.94 112 TYR A CA 1
ATOM 874 C C . TYR A 1 112 ? 5.859 -3.311 -2.104 1.00 82.94 112 TYR A C 1
ATOM 876 O O . TYR A 1 112 ? 4.943 -3.319 -2.922 1.00 82.94 112 TYR A O 1
ATOM 884 N N . LEU A 1 113 ? 6.999 -3.974 -2.279 1.00 84.50 113 LEU A N 1
ATOM 885 C CA . LEU A 1 113 ? 7.171 -4.920 -3.373 1.00 84.50 113 LEU A CA 1
ATOM 886 C C . LEU A 1 113 ? 6.198 -6.081 -3.180 1.00 84.50 113 LEU A C 1
ATOM 888 O O . LEU A 1 113 ? 6.084 -6.630 -2.084 1.00 84.50 113 LEU A O 1
ATOM 892 N N . MET A 1 114 ? 5.509 -6.442 -4.251 1.00 85.75 114 MET A N 1
ATOM 893 C CA . MET A 1 114 ? 4.620 -7.592 -4.279 1.00 85.75 114 MET A CA 1
ATOM 894 C C . MET A 1 114 ? 5.396 -8.837 -4.701 1.00 85.75 114 MET A C 1
ATOM 896 O O . MET A 1 114 ? 6.162 -8.803 -5.668 1.00 85.75 114 MET A O 1
ATOM 900 N N . HIS A 1 115 ? 5.160 -9.938 -3.997 1.00 82.88 115 HIS A N 1
ATOM 901 C CA . HIS A 1 115 ? 5.567 -11.274 -4.414 1.00 82.88 115 HIS A CA 1
ATOM 902 C C . HIS A 1 115 ? 4.371 -12.054 -4.973 1.00 82.88 115 HIS A C 1
ATOM 904 O O . HIS A 1 115 ? 3.219 -11.783 -4.629 1.00 82.88 115 HIS A O 1
ATOM 910 N N . ASP A 1 116 ? 4.658 -13.050 -5.812 1.00 81.56 116 ASP A N 1
ATOM 911 C CA . ASP A 1 116 ? 3.639 -13.854 -6.502 1.00 81.56 116 ASP A CA 1
ATOM 912 C C . ASP A 1 116 ? 2.796 -14.717 -5.541 1.00 81.56 116 ASP A C 1
ATOM 914 O O . ASP A 1 116 ? 1.714 -15.172 -5.899 1.00 81.56 116 ASP A O 1
ATOM 918 N N . ASP A 1 117 ? 3.264 -14.924 -4.307 1.00 81.69 117 ASP A N 1
ATOM 919 C CA . ASP A 1 117 ? 2.577 -15.676 -3.252 1.00 81.69 117 ASP A CA 1
ATOM 920 C C . ASP A 1 117 ? 1.648 -14.809 -2.379 1.00 81.69 117 ASP A C 1
ATOM 922 O O . ASP A 1 117 ? 1.202 -15.248 -1.318 1.00 81.69 117 ASP A O 1
ATOM 926 N N . GLY A 1 118 ? 1.366 -13.570 -2.798 1.00 79.00 118 GLY A N 1
ATOM 927 C CA . GLY A 1 118 ? 0.500 -12.647 -2.059 1.00 79.00 118 GLY A CA 1
ATOM 928 C C . GLY A 1 118 ? 1.161 -12.062 -0.809 1.00 79.00 118 GLY A C 1
ATOM 929 O O . GLY A 1 118 ? 0.471 -11.598 0.106 1.00 79.00 118 GLY A O 1
ATOM 930 N N . THR A 1 119 ? 2.495 -12.094 -0.736 1.00 82.31 119 THR A N 1
ATOM 931 C CA . THR A 1 119 ? 3.266 -11.450 0.331 1.00 82.31 119 THR A CA 1
ATOM 932 C C . THR A 1 119 ? 3.775 -10.073 -0.090 1.00 82.31 119 THR A C 1
ATOM 934 O O . THR A 1 119 ? 3.995 -9.788 -1.270 1.00 82.31 119 THR A O 1
ATOM 937 N N . LEU A 1 120 ? 3.946 -9.194 0.898 1.00 82.31 120 LEU A N 1
ATOM 938 C CA . LEU A 1 120 ? 4.465 -7.842 0.708 1.00 82.31 120 LEU A CA 1
ATOM 939 C C . LEU A 1 120 ? 5.860 -7.723 1.313 1.00 82.31 120 LEU A C 1
ATOM 941 O O . LEU A 1 120 ? 6.108 -8.181 2.426 1.00 82.31 120 LEU A O 1
ATOM 945 N N . PHE A 1 121 ? 6.770 -7.060 0.613 1.00 78.44 121 PHE A N 1
ATOM 946 C CA . PHE A 1 121 ? 8.147 -6.858 1.045 1.00 78.44 121 PHE A CA 1
ATOM 947 C C . PHE A 1 121 ? 8.493 -5.375 1.119 1.00 78.44 121 PHE A C 1
ATOM 949 O O . PHE A 1 121 ? 8.128 -4.587 0.247 1.00 78.44 121 PHE A O 1
ATOM 956 N N . TYR A 1 122 ? 9.267 -4.993 2.133 1.00 72.31 122 TYR A N 1
ATOM 957 C CA . TYR A 1 122 ? 9.874 -3.666 2.186 1.00 72.31 122 TYR A CA 1
ATOM 958 C C . TYR A 1 122 ? 11.255 -3.685 2.843 1.00 72.31 122 TYR A C 1
ATOM 960 O O . TYR A 1 122 ? 11.579 -4.537 3.679 1.00 72.31 122 TYR A O 1
ATOM 968 N N . LEU A 1 123 ? 12.070 -2.699 2.470 1.00 65.38 123 LEU A N 1
ATOM 969 C CA . LEU A 1 123 ? 13.372 -2.440 3.075 1.00 65.38 123 LEU A CA 1
ATOM 970 C C . LEU A 1 123 ? 13.218 -1.483 4.263 1.00 65.38 123 LEU A C 1
ATOM 972 O O . LEU A 1 123 ? 12.619 -0.414 4.154 1.00 65.38 123 LEU A O 1
ATOM 976 N N . ARG A 1 124 ? 13.812 -1.844 5.401 1.00 62.28 124 ARG A N 1
ATOM 977 C CA . ARG A 1 124 ? 13.977 -0.977 6.569 1.00 62.28 124 ARG A CA 1
ATOM 978 C C . ARG A 1 124 ? 15.253 -0.145 6.422 1.00 62.28 124 ARG A C 1
ATOM 980 O O . ARG A 1 124 ? 16.344 -0.603 6.756 1.00 62.28 124 ARG A O 1
ATOM 987 N N . GLY A 1 125 ? 15.092 1.104 5.986 1.00 50.91 125 GLY A N 1
ATOM 988 C CA . GLY A 1 125 ? 16.103 2.164 6.082 1.00 50.91 125 GLY A CA 1
ATOM 989 C C . GLY A 1 125 ? 17.467 1.867 5.431 1.00 50.91 125 GLY A C 1
ATOM 990 O O . GLY A 1 125 ? 17.638 0.922 4.669 1.00 50.91 125 GLY A O 1
ATOM 991 N N . LYS A 1 126 ? 18.467 2.707 5.751 1.00 45.69 126 LYS A N 1
ATOM 992 C CA . LYS A 1 126 ? 19.833 2.682 5.176 1.00 45.69 126 LYS A CA 1
ATOM 993 C C . LYS A 1 126 ? 20.660 1.420 5.487 1.00 45.69 126 LYS A C 1
ATOM 995 O O . LYS A 1 126 ? 21.756 1.290 4.960 1.00 45.69 126 LYS A O 1
ATOM 1000 N N . ALA A 1 127 ? 20.175 0.521 6.344 1.00 49.66 127 ALA A N 1
ATOM 1001 C CA . ALA A 1 127 ? 20.917 -0.660 6.796 1.00 49.66 127 ALA A CA 1
ATOM 1002 C C . ALA A 1 127 ? 20.615 -1.938 5.985 1.00 49.66 127 ALA A C 1
ATOM 1004 O O . ALA A 1 127 ? 21.045 -3.015 6.384 1.00 49.66 127 ALA A O 1
ATOM 1005 N N . CYS A 1 128 ? 19.863 -1.845 4.879 1.00 55.62 128 CYS A N 1
ATOM 1006 C CA . CYS A 1 128 ? 19.513 -2.975 3.999 1.00 55.62 128 CYS A CA 1
ATOM 1007 C C . CYS A 1 128 ? 18.821 -4.161 4.700 1.00 55.62 128 CYS A C 1
ATOM 1009 O O . CYS A 1 128 ? 18.760 -5.259 4.153 1.00 55.62 128 CYS A O 1
ATOM 1011 N N . THR A 1 129 ? 18.274 -3.966 5.900 1.00 58.16 129 THR A N 1
ATOM 1012 C CA . THR A 1 129 ? 17.467 -4.994 6.564 1.00 58.16 129 THR A CA 1
ATOM 1013 C C . THR A 1 129 ? 16.092 -5.045 5.912 1.00 58.16 129 THR A C 1
ATOM 1015 O O . THR A 1 129 ? 15.474 -4.002 5.719 1.00 58.16 129 THR A O 1
ATOM 1018 N N . SER A 1 130 ? 15.594 -6.228 5.573 1.00 64.25 130 SER A N 1
ATOM 1019 C CA . SER A 1 130 ? 14.296 -6.409 4.919 1.00 64.25 130 SER A CA 1
ATOM 1020 C C . SER A 1 130 ? 13.258 -7.008 5.862 1.00 64.25 130 SER A C 1
ATOM 1022 O O . SER A 1 130 ? 13.595 -7.604 6.885 1.00 64.25 130 SER A O 1
ATOM 1024 N N . ASN A 1 131 ? 11.983 -6.841 5.517 1.00 68.38 131 ASN A N 1
ATOM 1025 C CA . ASN A 1 131 ? 10.887 -7.601 6.103 1.00 68.38 131 ASN A CA 1
ATOM 1026 C C . ASN A 1 131 ? 9.963 -8.117 5.008 1.00 68.38 131 ASN A C 1
ATOM 1028 O O . ASN A 1 131 ? 9.669 -7.403 4.049 1.00 68.38 131 ASN A O 1
ATOM 1032 N N . VAL A 1 132 ? 9.454 -9.327 5.231 1.00 70.38 132 VAL A N 1
ATOM 1033 C CA . VAL A 1 132 ? 8.346 -9.908 4.477 1.00 70.38 132 VAL A CA 1
ATOM 1034 C C . VAL A 1 132 ? 7.125 -9.923 5.386 1.00 70.38 132 VAL A C 1
ATOM 1036 O O . VAL A 1 132 ? 7.160 -10.479 6.483 1.00 70.38 132 VAL A O 1
ATOM 1039 N N . VAL A 1 133 ? 6.046 -9.313 4.921 1.00 71.94 133 VAL A N 1
ATOM 1040 C CA . VAL A 1 133 ? 4.728 -9.358 5.536 1.00 71.94 133 VAL A CA 1
ATOM 1041 C C . VAL A 1 133 ? 3.947 -10.450 4.819 1.00 71.94 133 VAL A C 1
ATOM 1043 O O . VAL A 1 133 ? 3.510 -10.287 3.679 1.00 71.94 133 VAL A O 1
ATOM 1046 N N . LYS A 1 134 ? 3.781 -11.590 5.496 1.00 67.88 134 LYS A N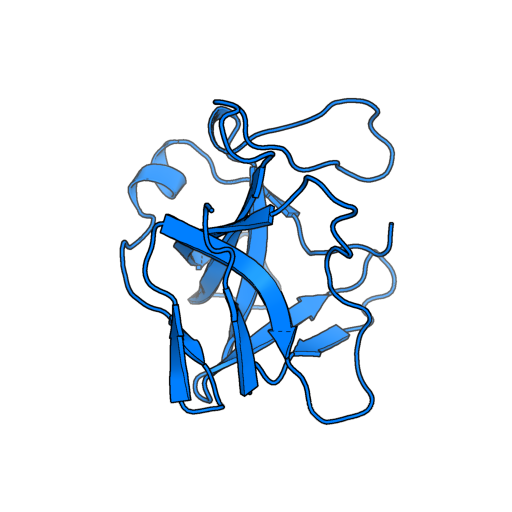 1
ATOM 1047 C CA . LYS A 1 134 ? 2.807 -12.602 5.087 1.00 67.88 134 LYS A CA 1
ATOM 1048 C C . LYS A 1 134 ? 1.422 -12.072 5.429 1.00 67.88 134 LYS A C 1
ATOM 1050 O O . LYS A 1 134 ? 0.949 -12.281 6.541 1.00 67.88 134 LYS A O 1
ATOM 1055 N N . CYS A 1 135 ? 0.849 -11.316 4.499 1.00 71.44 135 CYS A N 1
ATOM 1056 C CA . CYS A 1 135 ? -0.492 -10.757 4.568 1.00 71.44 135 CYS A CA 1
ATOM 1057 C C . CYS A 1 135 ? -1.509 -11.898 4.694 1.00 71.44 135 CYS A C 1
ATOM 1059 O O . CYS A 1 135 ? -1.901 -12.488 3.694 1.00 71.44 135 CYS A O 1
ATOM 1061 N N . GLN A 1 136 ? -1.865 -12.287 5.915 1.00 71.62 136 GLN A N 1
ATOM 1062 C CA . GLN A 1 136 ? -2.786 -13.406 6.142 1.00 71.62 136 GLN A CA 1
ATOM 1063 C C . GLN A 1 136 ? -4.208 -12.960 6.438 1.00 71.62 136 GLN A C 1
ATOM 1065 O O . GLN A 1 136 ? -5.144 -13.690 6.140 1.00 71.62 136 GLN A O 1
ATOM 1070 N N . SER A 1 137 ? -4.363 -11.779 7.018 1.00 73.06 137 SER A N 1
ATOM 1071 C CA . SER A 1 137 ? -5.667 -11.168 7.228 1.00 73.06 137 SER A CA 1
ATOM 1072 C C . SER A 1 137 ? -5.549 -9.653 7.196 1.00 73.06 137 SER A C 1
ATOM 1074 O O . SER A 1 137 ? -4.439 -9.106 7.252 1.00 73.06 137 SER A O 1
ATOM 1076 N N . ILE A 1 138 ? -6.683 -8.964 7.141 1.00 80.00 138 ILE A N 1
ATOM 1077 C CA . ILE A 1 138 ? -6.732 -7.511 7.256 1.00 80.00 138 ILE A CA 1
ATOM 1078 C C . ILE A 1 138 ? -7.802 -7.049 8.246 1.00 80.00 138 ILE A C 1
ATOM 1080 O O . ILE A 1 138 ? -8.962 -7.447 8.168 1.00 80.00 138 ILE A O 1
ATOM 1084 N N . ASP A 1 139 ? -7.410 -6.160 9.157 1.00 83.38 139 ASP A N 1
ATOM 1085 C CA . ASP A 1 139 ? -8.334 -5.522 10.092 1.00 83.38 139 ASP A CA 1
ATOM 1086 C C . ASP A 1 139 ? -8.931 -4.294 9.402 1.00 83.38 139 ASP A C 1
ATOM 1088 O O . ASP A 1 139 ? -8.369 -3.189 9.429 1.00 83.38 139 ASP A O 1
ATOM 1092 N N . ARG A 1 140 ? -10.048 -4.515 8.701 1.00 84.38 140 ARG A N 1
ATOM 1093 C CA . ARG A 1 140 ? -10.744 -3.473 7.940 1.00 84.38 140 ARG A CA 1
ATOM 1094 C C . ARG A 1 140 ? -11.264 -2.385 8.866 1.00 84.38 140 ARG A C 1
ATOM 1096 O O . ARG A 1 140 ? -11.751 -2.648 9.963 1.00 84.38 140 ARG A O 1
ATOM 1103 N N . TYR A 1 141 ? -11.168 -1.150 8.396 1.00 81.94 141 TYR A N 1
ATOM 1104 C CA . TYR A 1 141 ? -11.829 -0.035 9.045 1.00 81.94 141 TYR A CA 1
ATOM 1105 C C . TYR A 1 141 ? -13.301 -0.037 8.632 1.00 81.94 141 TYR A C 1
ATOM 1107 O O . TYR A 1 141 ? -13.619 0.072 7.446 1.00 81.94 141 TYR A O 1
ATOM 1115 N N . HIS A 1 142 ? -14.184 -0.163 9.616 1.00 76.75 142 HIS A N 1
ATOM 1116 C CA . HIS A 1 142 ? -15.618 0.013 9.452 1.00 76.75 142 HIS A CA 1
ATOM 1117 C C . HIS A 1 142 ? -15.986 1.375 10.041 1.00 76.75 142 HIS A C 1
ATOM 1119 O O . HIS A 1 142 ? -15.573 1.705 11.151 1.00 76.75 142 HIS A O 1
ATOM 1125 N N . HIS A 1 143 ? -16.681 2.191 9.250 1.00 63.75 143 HIS A N 1
ATOM 1126 C CA . HIS A 1 143 ? -17.262 3.443 9.726 1.00 63.75 143 HIS A CA 1
ATOM 1127 C C . HIS A 1 143 ? -18.558 3.071 10.458 1.00 63.75 143 HIS A C 1
ATOM 1129 O O . HIS A 1 143 ? -19.420 2.441 9.841 1.00 63.75 143 HIS A O 1
ATOM 1135 N N . ASP A 1 144 ? -18.620 3.353 11.761 1.00 55.69 144 ASP A N 1
ATOM 1136 C CA . ASP A 1 144 ? -19.825 3.202 12.592 1.00 55.69 144 ASP A CA 1
ATOM 1137 C C . ASP A 1 144 ? -20.749 4.420 12.437 1.00 55.69 144 ASP A C 1
ATOM 1139 O O . ASP A 1 144 ? -20.237 5.566 12.507 1.00 55.69 144 ASP A O 1
#

Secondary structure (DSSP, 8-state):
----EEEE--HHHHTT-B---EE-TTS-EE-TT-EEEEEE--SS----S--PPTT-EEEEEEEEEPPTTS-SSTT-EEEEEEEE-TT-S-EEEEPTT---EE-GGGTEEEEEEEPTTS-EEEEEGGGTEEEEE---EEEE----